Protein AF-A0A2E4WZF5-F1 (afdb_monomer)

Sequence (36 aa):
MNLRGKKVVLHDMCLRDGMHAKQHQIRLEEMRSVAI

Structure (mmCIF, N/CA/C/O backbone):
data_AF-A0A2E4WZF5-F1
#
_entry.id   AF-A0A2E4WZF5-F1
#
loop_
_atom_site.group_PDB
_atom_site.id
_atom_site.type_symbol
_atom_site.label_atom_id
_atom_site.label_alt_id
_atom_site.label_comp_id
_atom_site.label_asym_id
_atom_site.label_entity_id
_atom_site.label_seq_id
_atom_site.pdbx_PDB_ins_code
_atom_site.Cartn_x
_atom_site.Cartn_y
_atom_site.Cartn_z
_atom_site.occupancy
_atom_site.B_iso_or_equiv
_atom_site.auth_seq_id
_atom_site.auth_comp_id
_atom_site.auth_asym_id
_atom_site.auth_atom_id
_atom_site.pdbx_PDB_model_num
ATOM 1 N N . MET A 1 1 ? -8.905 -6.710 22.543 1.00 67.88 1 MET A N 1
ATOM 2 C CA . MET A 1 1 ? -8.986 -5.236 22.681 1.00 67.88 1 MET A CA 1
ATOM 3 C C . MET A 1 1 ? -10.225 -4.760 21.919 1.00 67.88 1 MET A C 1
ATOM 5 O O . MET A 1 1 ? -10.342 -5.108 20.753 1.00 67.88 1 MET A O 1
ATOM 9 N N . ASN A 1 2 ? -11.182 -4.069 22.552 1.00 84.56 2 ASN A N 1
ATOM 10 C CA . ASN A 1 2 ? -12.396 -3.579 21.875 1.00 84.56 2 ASN A CA 1
ATOM 11 C C . ASN A 1 2 ? -12.177 -2.131 21.389 1.00 84.56 2 ASN A C 1
ATOM 13 O O . ASN A 1 2 ? -11.986 -1.231 22.207 1.00 84.56 2 ASN A O 1
ATOM 17 N N . LEU A 1 3 ? -12.158 -1.921 20.069 1.00 87.81 3 LEU A N 1
ATOM 18 C CA . LEU A 1 3 ? -11.939 -0.615 19.418 1.00 87.81 3 LEU A CA 1
ATOM 19 C C . LEU A 1 3 ? -13.241 0.022 18.898 1.00 87.81 3 LEU A C 1
ATOM 21 O O . LEU A 1 3 ? -13.211 1.070 18.256 1.00 87.81 3 LEU A O 1
ATOM 25 N N . ARG A 1 4 ? -14.393 -0.602 19.169 1.00 89.38 4 ARG A N 1
ATOM 26 C CA . ARG A 1 4 ? -15.697 -0.169 18.658 1.00 89.38 4 ARG A CA 1
ATOM 27 C C . ARG A 1 4 ? -16.020 1.243 19.183 1.00 89.38 4 ARG A C 1
ATOM 29 O O . ARG A 1 4 ? -16.016 1.470 20.389 1.00 89.38 4 ARG A O 1
ATOM 36 N N . GLY A 1 5 ? -16.255 2.190 18.270 1.00 91.56 5 GLY A N 1
ATOM 37 C CA . GLY A 1 5 ? -16.563 3.596 18.580 1.00 91.56 5 GLY A CA 1
ATOM 38 C C . GLY A 1 5 ? -15.355 4.528 18.759 1.00 91.56 5 GLY A C 1
ATOM 39 O O . GLY A 1 5 ? -15.549 5.723 18.971 1.00 91.56 5 GLY A O 1
ATOM 40 N N . LYS A 1 6 ? -14.114 4.031 18.654 1.00 91.81 6 LYS A N 1
ATOM 41 C CA . LYS A 1 6 ? -12.911 4.874 18.748 1.00 91.81 6 LYS A CA 1
ATOM 42 C C . LYS A 1 6 ? -12.479 5.364 17.367 1.00 91.81 6 LYS A C 1
ATOM 44 O O . LYS A 1 6 ? -12.335 4.565 16.446 1.00 91.81 6 LYS A O 1
ATOM 49 N N . LYS A 1 7 ? -12.227 6.671 17.232 1.00 89.44 7 LYS A N 1
ATOM 50 C CA . LYS A 1 7 ? -11.550 7.227 16.052 1.00 89.44 7 LYS A CA 1
ATOM 51 C C . LYS A 1 7 ? -10.066 6.891 16.140 1.00 89.44 7 LYS A C 1
ATOM 53 O O . LYS A 1 7 ? -9.406 7.271 17.104 1.00 89.44 7 LYS A O 1
ATOM 58 N N . VAL A 1 8 ? -9.568 6.170 15.144 1.00 90.00 8 VAL A N 1
ATOM 59 C CA . VAL A 1 8 ? -8.154 5.819 15.006 1.00 90.00 8 VAL A CA 1
ATOM 60 C C . VAL A 1 8 ? -7.640 6.492 13.744 1.00 90.00 8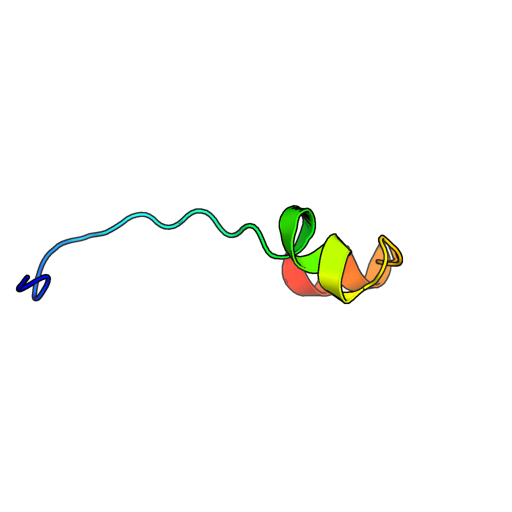 VAL A C 1
ATOM 62 O O . VAL A 1 8 ? -8.283 6.415 12.700 1.00 90.00 8 VAL A O 1
ATOM 65 N N . VAL A 1 9 ? -6.501 7.167 13.860 1.00 92.12 9 VAL A N 1
ATOM 66 C CA . VAL A 1 9 ? -5.783 7.723 12.713 1.00 92.12 9 VAL A CA 1
ATOM 67 C C . VAL A 1 9 ? -4.777 6.678 12.260 1.00 92.12 9 VAL A C 1
ATOM 69 O O . VAL A 1 9 ? -4.002 6.174 13.072 1.00 92.12 9 VAL A O 1
ATOM 72 N N . LEU A 1 10 ? -4.820 6.332 10.979 1.00 91.56 10 LEU A N 1
ATOM 73 C CA . LEU A 1 10 ? -3.868 5.424 10.357 1.00 91.56 10 LEU A CA 1
ATOM 74 C C . LEU A 1 10 ? -2.977 6.215 9.407 1.00 91.56 10 LEU A C 1
ATOM 76 O O . LEU A 1 10 ? -3.451 7.095 8.691 1.00 91.56 10 LEU A O 1
ATOM 80 N N . HIS A 1 11 ? -1.693 5.878 9.413 1.00 92.62 11 HIS A N 1
ATOM 81 C CA . HIS A 1 11 ? -0.751 6.342 8.408 1.00 92.62 11 HIS A CA 1
ATOM 82 C C . HIS A 1 11 ? -0.670 5.293 7.307 1.00 92.62 11 HIS A C 1
ATOM 84 O O . HIS A 1 11 ? -0.338 4.138 7.577 1.00 92.62 11 HIS A O 1
AT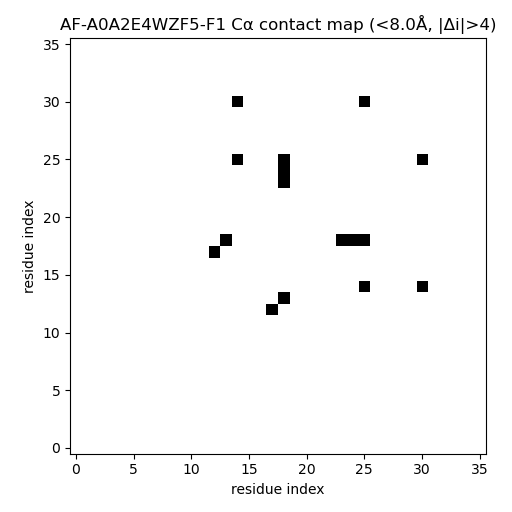OM 90 N N . ASP A 1 12 ? -0.981 5.700 6.081 1.00 91.81 12 ASP A N 1
ATOM 91 C CA . ASP A 1 12 ? -0.773 4.860 4.912 1.00 91.81 12 ASP A CA 1
ATOM 92 C C . ASP A 1 12 ? 0.718 4.852 4.547 1.00 91.81 12 ASP A C 1
ATOM 94 O O . ASP A 1 12 ? 1.326 5.896 4.304 1.00 91.81 12 ASP A O 1
ATOM 98 N N . MET A 1 13 ? 1.305 3.656 4.535 1.00 93.00 13 MET A N 1
ATOM 99 C CA . MET A 1 13 ? 2.715 3.424 4.234 1.00 93.00 13 MET A CA 1
ATOM 100 C C . MET A 1 13 ? 2.903 2.659 2.921 1.00 93.00 13 MET A C 1
ATOM 102 O O . MET A 1 13 ? 4.017 2.226 2.633 1.00 93.00 13 MET A O 1
ATOM 106 N N . CYS A 1 14 ? 1.859 2.491 2.102 1.00 92.06 14 CYS A N 1
ATOM 107 C CA . CYS A 1 14 ? 1.899 1.705 0.867 1.00 92.06 14 CYS A CA 1
ATOM 108 C C . CYS A 1 14 ? 2.984 2.179 -0.108 1.00 92.06 14 CYS A C 1
ATOM 110 O O . CYS A 1 14 ? 3.668 1.353 -0.705 1.00 92.06 14 CYS A O 1
ATOM 112 N N . LEU A 1 15 ? 3.219 3.488 -0.220 1.00 91.88 15 LEU A N 1
ATOM 113 C CA . LEU A 1 15 ? 4.279 4.017 -1.086 1.00 91.88 15 LEU A CA 1
ATOM 114 C C . LEU A 1 15 ? 5.686 3.878 -0.501 1.00 91.88 15 LEU A C 1
ATOM 116 O O . LEU A 1 15 ? 6.649 3.947 -1.252 1.00 91.88 15 LEU A O 1
ATOM 120 N N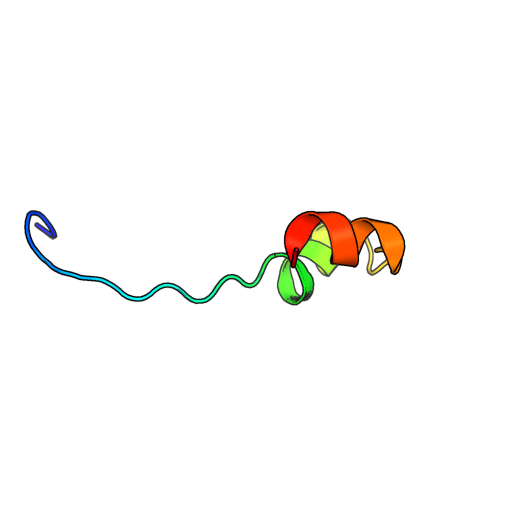 . ARG A 1 16 ? 5.831 3.686 0.815 1.00 92.69 16 ARG A N 1
ATOM 121 C CA . ARG A 1 16 ? 7.138 3.517 1.467 1.00 92.69 16 ARG A CA 1
ATOM 122 C C . ARG A 1 16 ? 7.459 2.045 1.677 1.00 92.69 16 ARG A C 1
ATOM 124 O O . ARG A 1 16 ? 8.429 1.536 1.135 1.00 92.69 16 ARG A O 1
ATOM 131 N N . ASP A 1 17 ? 6.627 1.366 2.451 1.00 92.12 17 ASP A N 1
ATOM 132 C CA . ASP A 1 17 ? 6.828 -0.027 2.844 1.00 92.12 17 ASP A CA 1
ATOM 133 C C . ASP A 1 17 ? 6.398 -0.979 1.730 1.00 92.12 17 ASP A C 1
ATOM 135 O O . ASP A 1 17 ? 7.039 -2.005 1.500 1.00 92.12 17 ASP A O 1
ATOM 139 N N . GLY A 1 18 ? 5.363 -0.613 0.967 1.00 89.06 18 GLY A N 1
ATOM 140 C CA . GLY A 1 18 ? 4.932 -1.393 -0.194 1.00 89.06 18 GLY A CA 1
ATOM 141 C C . GLY A 1 18 ? 5.970 -1.428 -1.319 1.00 89.06 18 GLY A C 1
ATOM 142 O O . GLY A 1 18 ? 5.946 -2.352 -2.134 1.00 89.06 18 GLY A O 1
ATOM 143 N N . MET A 1 19 ? 6.952 -0.517 -1.323 1.00 92.31 19 MET A N 1
ATOM 144 C CA . MET A 1 19 ? 8.102 -0.617 -2.224 1.00 92.31 19 MET A CA 1
ATOM 145 C C . MET A 1 19 ? 8.891 -1.907 -2.024 1.00 92.31 19 MET A C 1
ATOM 147 O O . MET A 1 19 ? 9.399 -2.426 -3.010 1.00 92.31 19 MET A O 1
ATOM 151 N N . HIS A 1 20 ? 8.974 -2.469 -0.814 1.00 93.50 20 HIS A N 1
ATOM 152 C CA . HIS A 1 20 ? 9.701 -3.727 -0.603 1.00 93.50 20 HIS A CA 1
ATOM 153 C C . HIS A 1 20 ? 9.099 -4.871 -1.425 1.00 93.50 20 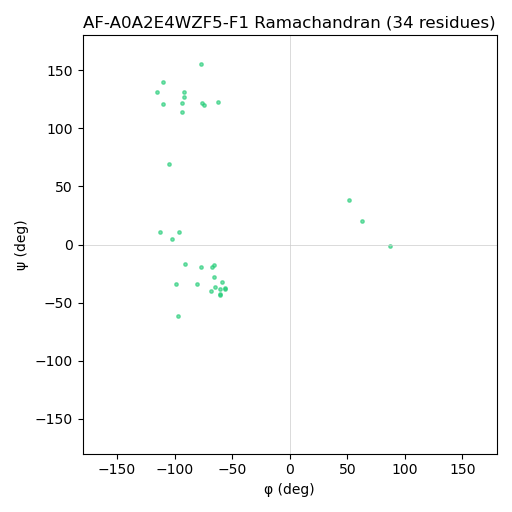HIS A C 1
ATOM 155 O O . HIS A 1 20 ? 9.826 -5.604 -2.093 1.00 93.50 20 HIS A O 1
ATOM 161 N N . ALA A 1 21 ? 7.767 -4.973 -1.459 1.00 93.50 21 ALA A N 1
ATOM 162 C CA . ALA A 1 21 ? 7.066 -5.973 -2.265 1.00 93.50 21 ALA A CA 1
ATOM 163 C C . ALA A 1 21 ? 7.263 -5.753 -3.775 1.00 93.50 21 ALA A C 1
ATOM 165 O O . ALA A 1 21 ? 7.220 -6.699 -4.558 1.00 93.50 21 ALA A O 1
ATOM 166 N N . LYS A 1 22 ? 7.494 -4.502 -4.180 1.00 91.12 22 LYS A N 1
ATOM 167 C CA . LYS A 1 22 ? 7.771 -4.102 -5.563 1.00 91.12 22 LYS A CA 1
ATOM 168 C C . LYS A 1 22 ? 9.265 -3.970 -5.864 1.00 91.12 22 LYS A C 1
ATOM 170 O O . LYS A 1 22 ? 9.611 -3.432 -6.907 1.00 91.12 22 LYS A O 1
ATOM 175 N N . GLN A 1 23 ? 10.153 -4.426 -4.975 1.00 94.19 23 GLN A N 1
ATOM 176 C CA . GLN A 1 23 ? 11.611 -4.313 -5.130 1.00 94.19 23 GLN A CA 1
ATOM 177 C C . GLN A 1 23 ? 12.083 -2.879 -5.445 1.00 94.19 23 GLN A C 1
ATOM 179 O O . GLN A 1 23 ? 12.9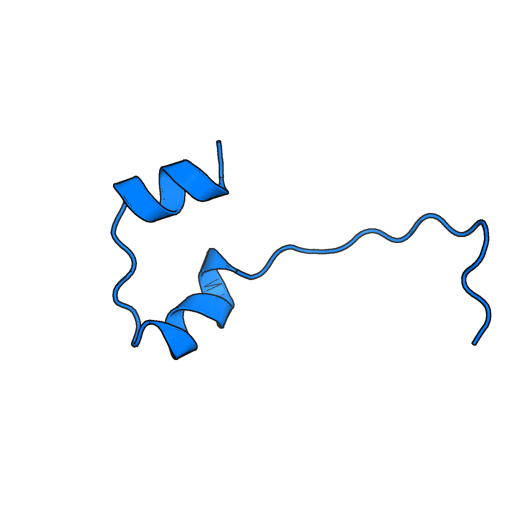82 -2.664 -6.255 1.00 94.19 23 GLN A O 1
ATOM 184 N N . HIS A 1 24 ? 11.451 -1.887 -4.819 1.00 91.88 24 HIS A N 1
ATOM 185 C CA . HIS A 1 24 ? 11.681 -0.455 -5.037 1.00 91.88 24 HIS A CA 1
ATOM 186 C C . HIS A 1 24 ? 11.363 0.043 -6.460 1.00 91.88 24 HIS A C 1
ATOM 188 O O . HIS A 1 24 ? 11.813 1.115 -6.852 1.00 91.88 24 HIS A O 1
ATOM 194 N N . GLN A 1 25 ? 10.552 -0.697 -7.223 1.00 93.00 25 GLN A N 1
ATOM 195 C CA . GLN A 1 25 ? 10.130 -0.351 -8.584 1.00 93.00 25 GLN A CA 1
ATOM 196 C C . GLN A 1 25 ? 8.679 0.149 -8.610 1.00 93.00 25 GLN A C 1
ATOM 198 O O . GLN A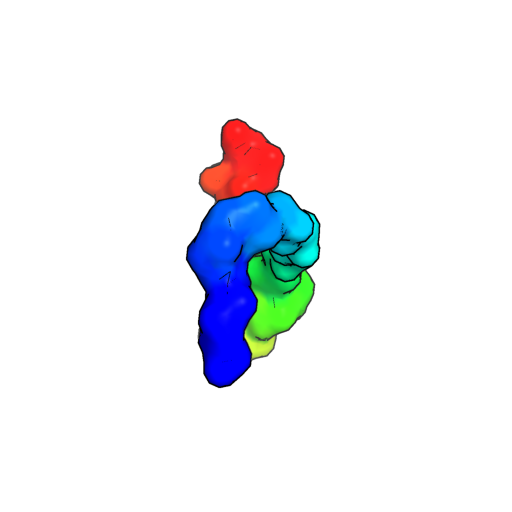 1 25 ? 7.791 -0.532 -9.117 1.00 93.00 25 GLN A O 1
ATOM 203 N N . ILE A 1 26 ? 8.426 1.335 -8.053 1.00 91.88 26 ILE A N 1
ATOM 204 C CA . ILE A 1 26 ? 7.140 2.031 -8.215 1.00 91.88 26 ILE A CA 1
ATOM 205 C C . ILE A 1 26 ? 7.374 3.250 -9.107 1.00 91.88 26 ILE A C 1
ATOM 207 O O . ILE A 1 26 ? 8.191 4.113 -8.784 1.00 91.88 26 ILE A O 1
ATOM 211 N N . ARG A 1 27 ? 6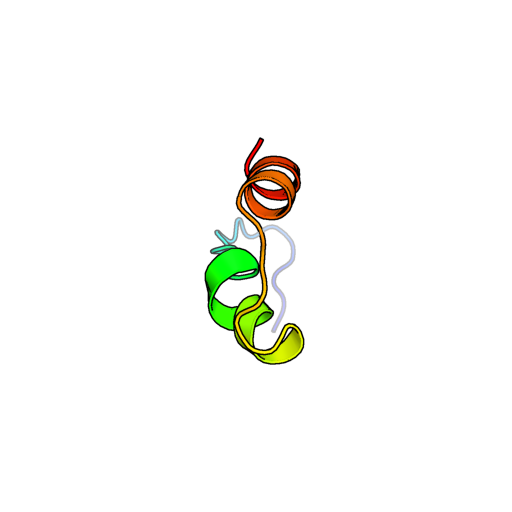.674 3.326 -10.240 1.00 92.81 27 ARG A N 1
ATOM 212 C CA . ARG A 1 27 ? 6.742 4.472 -11.155 1.00 92.81 27 ARG A CA 1
ATOM 213 C C . ARG A 1 27 ? 5.936 5.646 -10.606 1.00 92.81 27 ARG A C 1
ATOM 215 O O . ARG A 1 27 ? 4.955 5.462 -9.894 1.00 92.81 27 ARG A O 1
ATOM 222 N N . LEU A 1 28 ? 6.294 6.863 -11.014 1.00 92.44 28 LEU A N 1
ATOM 223 C CA . LEU A 1 28 ? 5.590 8.084 -10.596 1.00 92.44 28 LEU A CA 1
ATOM 224 C C . LEU A 1 28 ? 4.089 8.048 -10.920 1.00 92.44 28 LEU A C 1
ATOM 226 O O . LEU A 1 28 ? 3.280 8.465 -10.098 1.00 92.44 28 LEU A O 1
ATOM 230 N N . GLU A 1 29 ? 3.710 7.490 -12.072 1.00 93.50 29 GLU A N 1
ATOM 231 C CA . GLU A 1 29 ? 2.297 7.332 -12.447 1.00 93.50 29 GLU A CA 1
ATOM 232 C C . GLU A 1 29 ? 1.547 6.369 -11.514 1.00 93.50 29 GLU A C 1
ATOM 234 O O . GLU A 1 29 ? 0.398 6.614 -11.152 1.00 93.50 29 GLU A O 1
ATOM 239 N N . GLU A 1 30 ? 2.209 5.302 -11.057 1.00 90.75 30 GLU A N 1
ATOM 240 C CA . GLU A 1 30 ? 1.631 4.369 -10.085 1.00 90.75 30 GLU A CA 1
ATOM 241 C C . GLU A 1 30 ? 1.475 5.045 -8.718 1.00 90.75 30 GLU A C 1
ATOM 243 O O . GLU A 1 30 ? 0.431 4.905 -8.085 1.00 90.75 30 GLU A O 1
ATOM 248 N N . MET A 1 31 ? 2.453 5.854 -8.289 1.00 92.31 31 MET A N 1
ATOM 249 C CA . MET A 1 31 ? 2.330 6.644 -7.055 1.00 92.31 31 MET A CA 1
ATOM 250 C C . MET A 1 31 ? 1.150 7.614 -7.126 1.00 92.31 31 MET A C 1
ATOM 252 O O . MET A 1 31 ? 0.382 7.733 -6.172 1.00 92.31 31 MET A O 1
ATOM 256 N N . ARG A 1 32 ? 0.981 8.273 -8.277 1.00 93.25 32 ARG A N 1
ATOM 257 C CA . ARG A 1 32 ? -0.112 9.212 -8.525 1.00 93.25 32 ARG A CA 1
ATOM 258 C C . ARG A 1 32 ? -1.479 8.543 -8.397 1.00 93.25 32 ARG A C 1
ATOM 260 O O . ARG A 1 32 ? -2.373 9.153 -7.834 1.00 93.25 32 ARG A O 1
ATOM 267 N N . SER A 1 33 ? -1.615 7.298 -8.855 1.00 93.19 33 SER A N 1
ATOM 268 C CA . SER A 1 33 ? -2.869 6.534 -8.755 1.00 93.19 33 SER A CA 1
ATOM 269 C C . SER A 1 33 ? -3.279 6.158 -7.325 1.00 93.19 33 SER A C 1
ATOM 271 O O . SER A 1 33 ? -4.434 5.816 -7.095 1.00 93.19 33 SER A O 1
ATOM 273 N N . VAL A 1 34 ? -2.334 6.185 -6.379 1.00 88.69 34 VAL A N 1
ATOM 274 C CA . VAL A 1 34 ? -2.573 5.857 -4.963 1.00 88.69 34 VAL A CA 1
ATOM 275 C C . VAL A 1 34 ? -2.761 7.123 -4.125 1.00 88.69 34 VAL A C 1
ATOM 277 O O . VAL A 1 34 ? -3.512 7.113 -3.155 1.00 88.69 34 VAL A O 1
ATOM 280 N N . ALA A 1 35 ? -2.066 8.207 -4.477 1.00 84.56 35 ALA A N 1
ATOM 281 C CA . ALA A 1 35 ? -2.055 9.449 -3.706 1.00 84.56 35 ALA A CA 1
ATOM 282 C C . ALA A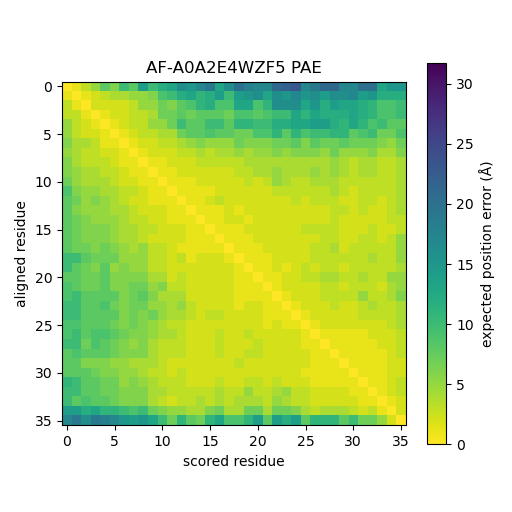 1 35 ? -3.131 10.472 -4.121 1.00 84.56 35 ALA A C 1
ATOM 284 O O . ALA A 1 35 ? -3.364 11.420 -3.368 1.00 84.56 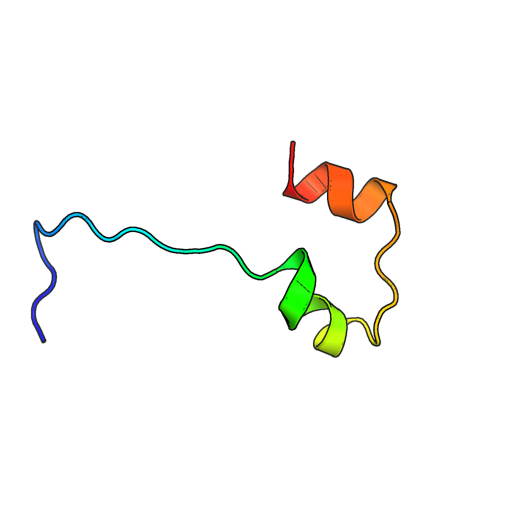35 ALA A O 1
ATOM 285 N N . ILE A 1 36 ? -3.733 10.322 -5.307 1.00 68.62 36 ILE A N 1
ATOM 286 C CA . ILE A 1 36 ? -4.752 11.219 -5.884 1.00 68.62 36 ILE A CA 1
ATOM 287 C C . ILE A 1 36 ? -6.036 10.432 -6.118 1.00 68.62 36 ILE A C 1
ATOM 289 O O . ILE A 1 36 ? -7.108 10.970 -5.766 1.00 68.62 36 ILE A O 1
#

Radius of gyration: 14.11 Å; Cα contacts (8 Å, |Δi|>4): 8; chains: 1; bounding box: 28×17×35 Å

Secondary structure (DSSP, 8-state):
---TT--------TTTTHHHHTTT---HHHHHHHH-

Solvent-accessible surface area (backbone atoms only — not comparable to full-atom values): 2587 Å² total; per-residue (Å²): 136,89,62,86,93,62,91,76,90,80,84,88,47,59,86,65,63,44,22,64,84,47,75,69,66,75,53,71,69,60,51,47,72,75,77,106

Foldseek 3Di:
DDCPPPDDDDDDCCLPPVCVVVVVDDDPVNVVVVPD

pLDDT: mean 90.08, std 5.73, range [67.88, 94.19]

Mean predicted aligned error: 4.68 Å